Protein AF-A0A956IW47-F1 (afdb_monomer_lite)

Sequence (119 aa):
MKRRTKIRRLASLCFAFALSAGCYSGAEEEGKEPPPGYPGGWCLETLTCYEAAWICDKEGLYCYNYEDPCEGVHCGWHGACVVDQETRKPECVCEAGYSNEMYSLYCAGPAGVTGAGTF

Radius of gyration: 26.2 Å; chains: 1; bounding box: 75×45×71 Å

pLDDT: mean 75.95, std 17.93, range [41.59, 95.94]

Secondary structure (DSSP, 8-state):
--------------------------S--TT-PPPTTSTTSBPPTTS--SSTTEEEETTTTEEEESS-TTTT--BTTSEEEEE-TTT--EEEEEPTT-B-SS-TTB-BPPTT-------

Structure (mmCIF, N/CA/C/O backbone):
data_AF-A0A956IW47-F1
#
_entry.id   AF-A0A956IW47-F1
#
loop_
_atom_site.group_PDB
_atom_site.id
_atom_site.type_symbol
_atom_site.label_atom_id
_atom_site.label_alt_id
_atom_site.label_comp_id
_atom_site.label_asym_id
_atom_site.label_entity_id
_atom_site.label_seq_id
_atom_site.pdbx_PDB_ins_code
_atom_site.Cartn_x
_atom_site.Cartn_y
_atom_site.Cartn_z
_atom_site.occupancy
_atom_site.B_iso_or_equiv
_atom_site.auth_seq_id
_atom_site.auth_comp_id
_atom_site.auth_asym_id
_atom_site.auth_atom_id
_atom_site.pdbx_PDB_model_num
ATOM 1 N N . MET A 1 1 ? 53.700 -23.184 56.358 1.00 41.59 1 MET A N 1
ATOM 2 C CA . MET A 1 1 ? 53.292 -24.505 55.814 1.00 41.59 1 MET A CA 1
ATOM 3 C C . MET A 1 1 ? 52.042 -24.999 56.544 1.00 41.59 1 MET A C 1
ATOM 5 O O . MET A 1 1 ? 51.950 -24.734 57.730 1.00 41.59 1 MET A O 1
ATOM 9 N N . LYS A 1 2 ? 51.176 -25.760 55.839 1.00 46.78 2 LYS A N 1
ATOM 10 C CA . LYS A 1 2 ? 49.908 -26.437 56.242 1.00 46.78 2 LYS A CA 1
ATOM 11 C C . LYS A 1 2 ? 48.638 -25.570 56.299 1.00 46.78 2 LYS A C 1
ATOM 13 O O . LYS A 1 2 ? 48.596 -24.621 57.053 1.00 46.78 2 LYS A O 1
ATOM 18 N N . ARG A 1 3 ? 47.538 -25.855 55.587 1.00 50.59 3 ARG A N 1
ATOM 19 C CA . ARG A 1 3 ? 47.193 -26.757 54.460 1.00 50.59 3 ARG A CA 1
ATOM 20 C C . ARG A 1 3 ? 45.834 -26.221 53.956 1.00 50.59 3 ARG A C 1
ATOM 22 O O . ARG A 1 3 ? 44.872 -26.248 54.711 1.00 50.59 3 ARG A O 1
ATOM 29 N N . ARG A 1 4 ? 45.757 -25.689 52.729 1.00 54.38 4 ARG A N 1
ATOM 30 C CA . ARG A 1 4 ? 44.492 -25.228 52.122 1.00 54.38 4 ARG A CA 1
ATOM 31 C C . ARG A 1 4 ? 43.633 -26.448 51.770 1.00 54.38 4 ARG A C 1
ATOM 33 O O . ARG A 1 4 ? 44.068 -27.294 50.988 1.00 54.38 4 ARG A O 1
ATOM 40 N N . THR A 1 5 ? 42.457 -26.558 52.377 1.00 52.53 5 THR A N 1
ATOM 41 C CA . THR A 1 5 ? 41.511 -27.663 52.178 1.00 52.53 5 THR A CA 1
ATOM 42 C C . THR A 1 5 ? 40.952 -27.621 50.754 1.00 52.53 5 THR A C 1
ATOM 44 O O . THR A 1 5 ? 40.288 -26.667 50.361 1.00 52.53 5 THR A O 1
ATOM 47 N N . LYS A 1 6 ? 41.262 -28.652 49.958 1.00 49.56 6 LYS A N 1
ATOM 48 C CA . LYS A 1 6 ? 40.715 -28.877 48.613 1.00 49.56 6 LYS A CA 1
ATOM 49 C C . LYS A 1 6 ? 39.250 -29.307 48.730 1.00 49.56 6 LYS A C 1
ATOM 51 O O . LYS A 1 6 ? 38.993 -30.460 49.063 1.00 49.56 6 LYS A O 1
ATOM 56 N N . ILE A 1 7 ? 38.312 -28.424 48.403 1.00 61.12 7 ILE A N 1
ATOM 57 C CA . ILE A 1 7 ? 36.914 -28.807 48.169 1.00 61.12 7 ILE A CA 1
ATOM 58 C C . ILE 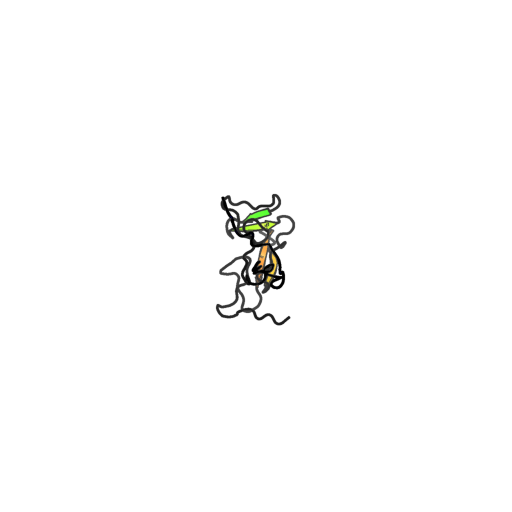A 1 7 ? 36.830 -29.302 46.720 1.00 61.12 7 ILE A C 1
ATOM 60 O O . ILE A 1 7 ? 36.928 -28.534 45.764 1.00 61.12 7 ILE A O 1
ATOM 64 N N . ARG A 1 8 ? 36.787 -30.630 46.566 1.00 54.66 8 ARG A N 1
ATOM 65 C CA . ARG A 1 8 ? 36.635 -31.328 45.285 1.00 54.66 8 ARG A CA 1
ATOM 66 C C . ARG A 1 8 ? 35.156 -31.341 44.890 1.00 54.66 8 ARG A C 1
ATOM 68 O O . ARG A 1 8 ? 34.305 -31.698 45.694 1.00 54.66 8 ARG A O 1
ATOM 75 N N . ARG A 1 9 ? 34.924 -30.970 43.630 1.00 61.09 9 ARG A N 1
ATOM 76 C CA . ARG A 1 9 ? 33.717 -31.146 42.806 1.00 61.09 9 ARG A CA 1
ATOM 77 C C . ARG A 1 9 ? 32.997 -32.469 43.102 1.00 61.09 9 ARG A C 1
ATOM 79 O O . ARG A 1 9 ? 33.701 -33.469 43.142 1.00 61.09 9 ARG A O 1
ATOM 86 N N . LEU A 1 10 ? 31.661 -32.482 43.188 1.00 54.44 10 LEU A N 1
ATOM 87 C CA . LEU A 1 10 ? 30.768 -33.485 42.569 1.00 54.44 10 LEU A CA 1
ATOM 88 C C . LEU A 1 10 ? 29.281 -33.235 42.921 1.00 54.44 10 LEU A C 1
ATOM 90 O O . LEU A 1 10 ? 28.994 -32.736 44.001 1.00 54.44 10 LEU A O 1
ATOM 94 N N . ALA A 1 11 ? 28.395 -33.678 42.012 1.00 52.06 11 ALA A N 1
ATOM 95 C CA . ALA A 1 11 ? 26.917 -33.655 42.003 1.00 52.06 11 ALA A CA 1
ATOM 96 C C . ALA A 1 11 ? 26.304 -32.326 41.505 1.00 52.06 11 ALA A C 1
ATOM 98 O O . ALA A 1 11 ? 26.250 -31.352 42.239 1.00 52.06 11 ALA A O 1
ATOM 99 N N . SER A 1 12 ? 25.987 -32.135 40.217 1.00 61.34 12 SER A N 1
ATOM 100 C CA . SER A 1 12 ? 25.117 -32.925 39.320 1.00 61.34 12 SER A CA 1
ATOM 101 C C . SER A 1 12 ? 23.667 -33.002 39.814 1.00 61.34 12 SER A C 1
ATOM 103 O O . SER A 1 12 ? 23.443 -33.576 40.874 1.00 61.34 12 SER A O 1
ATOM 105 N N . LEU A 1 13 ? 22.753 -32.497 38.964 1.00 56.44 13 LEU A N 1
ATOM 106 C CA . LEU A 1 13 ? 21.292 -32.702 38.852 1.00 56.44 13 LEU A CA 1
ATOM 107 C C . LEU A 1 13 ? 20.385 -31.475 39.108 1.00 56.44 13 LEU A C 1
ATOM 109 O O . LEU A 1 13 ? 20.355 -30.923 40.199 1.00 56.44 13 LEU A O 1
ATOM 113 N N . CYS A 1 14 ? 19.584 -31.168 38.072 1.00 53.16 14 CYS A N 1
ATOM 114 C CA . CYS A 1 14 ? 18.404 -30.284 38.017 1.00 53.16 14 CYS A CA 1
ATOM 115 C C . CYS A 1 14 ? 18.713 -28.774 38.089 1.00 53.16 14 CYS A C 1
ATOM 117 O O . CYS A 1 14 ? 18.885 -28.211 39.155 1.00 53.16 14 CYS A O 1
ATOM 119 N N . PHE A 1 15 ? 18.812 -28.041 36.983 1.00 53.12 15 PHE A N 1
ATOM 120 C CA . PHE A 1 15 ? 17.665 -27.725 36.136 1.00 53.12 15 PHE A CA 1
ATOM 121 C C . PHE A 1 15 ? 18.128 -27.586 34.682 1.00 53.12 15 PHE A C 1
ATOM 123 O O . PHE A 1 15 ? 18.788 -26.623 34.291 1.00 53.12 15 PHE A O 1
ATOM 130 N N . ALA A 1 16 ? 17.795 -28.596 33.884 1.00 54.47 16 ALA A N 1
ATOM 131 C CA . ALA A 1 16 ? 17.647 -28.423 32.453 1.00 54.47 16 ALA A CA 1
ATOM 132 C C . ALA A 1 16 ? 16.546 -27.376 32.190 1.00 54.47 16 ALA A C 1
ATOM 134 O O . ALA A 1 16 ? 15.655 -27.199 33.017 1.00 54.47 16 ALA A O 1
ATOM 135 N N . PHE A 1 17 ? 16.595 -26.741 31.019 1.00 53.03 17 PHE A N 1
ATOM 136 C CA . PHE A 1 17 ? 15.553 -25.857 30.485 1.00 53.03 17 PHE A CA 1
ATOM 137 C C . PHE A 1 17 ? 15.362 -24.503 31.190 1.00 53.03 17 PHE A C 1
ATOM 139 O O . PHE A 1 17 ? 14.341 -24.229 31.804 1.00 53.03 17 PHE A O 1
ATOM 146 N N . ALA A 1 18 ? 16.293 -23.581 30.950 1.00 52.59 18 ALA A N 1
ATOM 147 C CA . ALA A 1 18 ? 15.941 -22.166 30.770 1.00 52.59 18 ALA A CA 1
ATOM 148 C C . ALA A 1 18 ? 16.218 -21.737 29.313 1.00 52.59 18 ALA A C 1
ATOM 150 O O . ALA A 1 18 ? 16.726 -20.655 29.045 1.00 52.59 18 ALA A O 1
ATOM 151 N N . LEU A 1 19 ? 15.920 -22.636 28.367 1.00 55.56 19 LEU A N 1
ATOM 152 C CA . LEU A 1 19 ? 16.059 -22.455 26.915 1.00 55.56 19 LEU A CA 1
ATOM 153 C C . LEU A 1 19 ? 14.787 -21.879 26.258 1.00 55.56 19 LEU A C 1
ATOM 155 O O . LEU A 1 19 ? 14.570 -22.085 25.071 1.00 55.56 19 LEU A O 1
ATOM 159 N N . SER A 1 20 ? 13.917 -21.178 26.990 1.00 57.91 20 SER A N 1
ATOM 160 C CA . SER A 1 20 ? 12.627 -20.745 26.425 1.00 57.91 20 SER A CA 1
ATOM 161 C C . SER A 1 20 ? 12.117 -19.391 26.915 1.00 57.91 20 SER A C 1
ATOM 163 O O . SER A 1 20 ? 10.917 -19.156 26.893 1.00 57.91 20 SER A O 1
ATOM 165 N N . ALA A 1 21 ? 13.002 -18.473 27.313 1.00 55.41 21 ALA A N 1
ATOM 166 C CA . ALA A 1 21 ? 12.631 -17.057 27.432 1.00 55.41 21 ALA A CA 1
ATOM 167 C C . ALA A 1 21 ? 12.957 -16.267 26.152 1.00 55.41 21 ALA A C 1
ATOM 169 O O . ALA A 1 21 ? 13.175 -15.061 26.190 1.00 55.41 21 ALA A O 1
ATOM 170 N N . GLY A 1 22 ? 12.975 -16.939 24.998 1.00 56.03 22 GLY A N 1
ATOM 171 C CA . GLY A 1 22 ? 12.563 -16.263 23.780 1.00 56.03 22 GLY A CA 1
ATOM 172 C C . GLY A 1 22 ? 11.050 -16.123 23.857 1.00 56.03 22 GLY A C 1
ATOM 173 O O . GLY A 1 22 ? 10.344 -17.012 23.392 1.00 56.03 22 GLY A O 1
ATOM 174 N N . CYS A 1 23 ? 10.549 -15.052 24.477 1.00 59.09 23 CYS A N 1
ATOM 175 C CA . CYS A 1 23 ? 9.171 -14.627 24.257 1.00 59.09 23 CYS A CA 1
ATOM 176 C C . CYS A 1 23 ? 9.089 -14.164 22.799 1.00 59.09 23 CYS A C 1
ATOM 178 O O . CYS A 1 23 ? 9.214 -12.981 22.501 1.00 59.09 23 CYS A O 1
ATOM 180 N N . TYR A 1 24 ? 8.986 -15.112 21.869 1.00 58.53 24 TYR A N 1
ATOM 181 C CA . TYR A 1 24 ? 8.568 -14.805 20.515 1.00 58.53 24 TYR A CA 1
ATOM 182 C C . TYR A 1 24 ? 7.061 -14.570 20.583 1.00 58.53 24 TYR A C 1
ATOM 184 O O . TYR A 1 24 ? 6.265 -15.493 20.422 1.00 58.53 24 TYR A O 1
ATOM 192 N N . SER A 1 25 ? 6.684 -13.329 20.891 1.00 56.34 25 SER A N 1
ATOM 193 C CA . SER A 1 25 ? 5.335 -12.805 20.682 1.00 56.34 25 SER A CA 1
ATOM 194 C C . SER A 1 25 ? 5.094 -12.693 19.176 1.00 56.34 25 SER A C 1
ATOM 196 O O . SER A 1 25 ? 5.181 -11.626 18.579 1.00 56.34 25 SER A O 1
ATOM 198 N N . GLY A 1 26 ? 4.891 -13.841 18.535 1.00 53.88 26 GLY A N 1
ATOM 199 C CA . GLY A 1 26 ? 4.638 -13.965 17.102 1.00 53.88 26 GLY A CA 1
ATOM 200 C C . GLY A 1 26 ? 3.159 -14.010 16.735 1.00 53.88 26 GLY A C 1
ATOM 201 O O . GLY A 1 26 ? 2.836 -14.611 15.718 1.00 53.88 26 GLY A O 1
ATOM 202 N N . ALA A 1 27 ? 2.266 -13.476 17.575 1.00 43.94 27 ALA A N 1
ATOM 203 C CA . ALA A 1 27 ? 0.819 -13.634 17.395 1.00 43.94 27 ALA A CA 1
ATOM 204 C C . ALA A 1 27 ? -0.032 -12.496 18.002 1.00 43.94 27 ALA A C 1
ATOM 206 O O . ALA A 1 27 ? -1.157 -12.746 18.417 1.00 43.94 27 ALA A O 1
ATOM 207 N N . GLU A 1 28 ? 0.484 -11.263 18.090 1.00 47.81 28 GLU A N 1
ATOM 208 C CA . GLU A 1 28 ? -0.264 -10.139 18.691 1.00 47.81 28 GLU A CA 1
ATOM 209 C C . GLU A 1 28 ? -0.123 -8.783 17.974 1.00 47.81 28 GLU A C 1
ATOM 211 O O . GLU A 1 28 ? -0.340 -7.746 18.581 1.00 47.81 28 GLU A O 1
ATOM 216 N N . GLU A 1 29 ? 0.137 -8.750 16.665 1.00 49.75 29 GLU A N 1
ATOM 217 C CA . GLU A 1 29 ? -0.335 -7.587 15.887 1.00 49.75 29 GLU A CA 1
ATOM 218 C C . GLU A 1 29 ? -1.476 -8.019 14.972 1.00 49.75 29 GLU A C 1
ATOM 220 O O . GLU A 1 29 ? -1.367 -8.121 13.751 1.00 49.75 29 GLU A O 1
ATOM 225 N N . GLU A 1 30 ? -2.618 -8.257 15.602 1.00 45.34 30 GLU A N 1
ATOM 226 C CA . GLU A 1 30 ? -3.875 -7.858 14.986 1.00 45.34 30 GLU A CA 1
ATOM 227 C C . GLU A 1 30 ? -3.826 -6.325 14.878 1.00 45.34 30 GLU A C 1
ATOM 229 O O . GLU A 1 30 ? -4.008 -5.616 15.865 1.00 45.34 30 GLU A O 1
ATOM 234 N N . GLY A 1 31 ? -3.434 -5.824 13.702 1.00 51.09 31 GLY A N 1
ATOM 235 C CA . GLY A 1 31 ? -3.153 -4.403 13.474 1.00 51.09 31 GLY A CA 1
ATOM 236 C C . GLY A 1 31 ? -1.733 -4.060 13.002 1.00 51.09 31 GLY A C 1
ATOM 237 O O . GLY A 1 31 ? -1.418 -2.873 13.002 1.00 51.09 31 GLY A O 1
ATOM 238 N N . LYS A 1 32 ? -0.893 -5.033 12.578 1.00 49.31 32 LYS A N 1
ATOM 239 C CA . LYS A 1 32 ? 0.338 -4.730 11.806 1.00 49.31 32 LYS A CA 1
ATOM 240 C C . LYS A 1 32 ? -0.089 -4.032 10.525 1.00 49.31 32 LYS A C 1
ATOM 242 O O . LYS A 1 32 ? -0.451 -4.684 9.545 1.00 49.31 32 LYS A O 1
ATOM 247 N N . GLU A 1 33 ? -0.023 -2.709 10.522 1.00 57.56 33 GLU A N 1
ATOM 248 C CA . GLU A 1 33 ? 0.085 -1.956 9.285 1.00 57.56 33 GLU A CA 1
ATOM 249 C C . GLU A 1 33 ? 1.218 -2.594 8.461 1.00 57.56 33 GLU A C 1
ATOM 251 O O . GLU A 1 33 ? 2.271 -2.939 9.020 1.00 57.56 33 GLU A O 1
ATOM 256 N N . PRO A 1 34 ? 1.013 -2.826 7.156 1.00 62.53 34 PRO A N 1
ATOM 257 C CA . PRO A 1 34 ? 2.067 -3.357 6.312 1.00 62.53 34 PRO A CA 1
ATOM 258 C C . PRO A 1 34 ? 3.332 -2.496 6.466 1.00 62.53 34 PRO A C 1
ATOM 260 O O . PRO A 1 34 ? 3.234 -1.264 6.523 1.00 62.53 34 PRO A O 1
ATOM 263 N N . PRO A 1 35 ? 4.519 -3.121 6.593 1.00 67.00 35 PRO A N 1
ATOM 264 C CA . PRO A 1 35 ? 5.743 -2.398 6.901 1.00 67.00 35 PRO A CA 1
ATOM 265 C C . PRO A 1 35 ? 5.986 -1.280 5.873 1.00 67.00 35 PRO A C 1
ATOM 267 O O . PRO A 1 35 ? 5.714 -1.474 4.686 1.00 67.00 35 PRO A O 1
ATOM 270 N N . PRO A 1 36 ? 6.511 -0.112 6.282 1.00 78.62 36 PRO A N 1
ATOM 271 C CA . PRO A 1 36 ? 6.760 0.979 5.349 1.00 78.62 36 PRO A CA 1
ATOM 272 C C . PRO A 1 36 ? 7.627 0.539 4.162 1.00 78.62 36 PRO A C 1
ATOM 274 O O . PRO A 1 36 ? 8.641 -0.143 4.329 1.00 78.62 36 PRO A O 1
ATOM 277 N N . GLY A 1 37 ? 7.229 0.943 2.960 1.00 78.50 37 GLY A N 1
ATOM 278 C CA . GLY A 1 37 ? 7.900 0.652 1.698 1.00 78.50 37 GLY A CA 1
ATOM 279 C C . GLY A 1 37 ? 7.529 -0.688 1.059 1.00 78.50 37 GLY A C 1
ATOM 280 O O . GLY A 1 37 ? 8.033 -0.961 -0.030 1.00 78.50 37 GLY A O 1
ATOM 281 N N . TYR A 1 38 ? 6.681 -1.494 1.704 1.00 82.38 38 TYR A N 1
ATOM 282 C CA . TYR A 1 38 ? 6.174 -2.766 1.185 1.00 82.38 38 TYR A CA 1
ATOM 283 C C . TYR A 1 38 ? 4.793 -2.621 0.531 1.00 82.38 38 TYR A C 1
ATOM 285 O O . TYR A 1 38 ? 4.138 -1.591 0.695 1.00 82.38 38 TYR A O 1
ATOM 293 N N . PRO A 1 39 ? 4.338 -3.649 -0.199 1.00 80.94 39 PRO A N 1
ATOM 294 C CA . PRO A 1 39 ? 3.029 -3.677 -0.850 1.00 80.94 39 PRO A CA 1
ATOM 295 C C . PRO A 1 39 ? 1.883 -3.346 0.112 1.00 80.94 39 PRO A C 1
ATOM 297 O O . PRO A 1 39 ? 1.783 -3.955 1.176 1.00 80.94 39 PRO A O 1
ATOM 300 N N . GLY A 1 40 ? 1.056 -2.350 -0.222 1.00 81.81 40 GLY A N 1
ATOM 301 C CA . GLY A 1 40 ? -0.032 -1.865 0.639 1.00 81.81 40 GLY A CA 1
ATOM 302 C C . GLY A 1 40 ? 0.423 -1.083 1.881 1.00 81.81 40 GLY A C 1
ATOM 303 O O . GLY A 1 40 ? -0.418 -0.539 2.592 1.00 81.81 40 GLY A O 1
ATOM 304 N N . GLY A 1 41 ? 1.734 -1.015 2.136 1.00 85.44 41 GLY A N 1
ATOM 305 C CA . GLY A 1 41 ? 2.386 -0.278 3.218 1.00 85.44 41 GLY A CA 1
ATOM 306 C C . GLY A 1 41 ? 2.563 1.197 2.919 1.00 85.44 41 GLY A C 1
ATOM 307 O O . GLY A 1 41 ? 2.483 1.635 1.772 1.00 85.44 41 GLY A O 1
ATOM 308 N N . TRP A 1 42 ? 2.845 1.970 3.966 1.00 88.12 42 TRP A N 1
ATOM 309 C CA . TRP A 1 42 ? 3.110 3.399 3.839 1.00 88.12 42 TRP A CA 1
ATOM 310 C C . TRP A 1 42 ? 4.377 3.671 3.024 1.00 88.12 42 TRP A C 1
ATOM 312 O O . TRP A 1 42 ? 5.331 2.896 3.079 1.00 88.12 42 TRP A O 1
ATOM 322 N N . CYS A 1 43 ? 4.443 4.787 2.306 1.00 91.75 43 CYS A N 1
ATOM 323 C CA . CYS A 1 43 ? 5.676 5.200 1.643 1.00 91.75 43 CYS A CA 1
ATOM 324 C C . CYS A 1 43 ? 6.810 5.443 2.651 1.00 91.75 43 CYS A C 1
ATOM 326 O O . CYS A 1 43 ? 6.583 5.831 3.798 1.00 91.75 43 CYS A O 1
ATOM 328 N N . LEU A 1 44 ? 8.056 5.292 2.199 1.00 90.50 44 LEU A N 1
ATOM 329 C CA . LEU A 1 44 ? 9.211 5.784 2.950 1.00 90.50 44 LEU A CA 1
ATOM 330 C C . LEU A 1 44 ? 9.188 7.320 3.015 1.00 90.50 44 LEU A C 1
ATOM 332 O O . LEU A 1 44 ? 8.570 7.980 2.178 1.00 90.50 44 LEU A O 1
ATOM 336 N N . GLU A 1 45 ? 9.941 7.899 3.955 1.00 88.25 45 GLU A N 1
ATOM 337 C CA . GLU A 1 45 ? 10.064 9.360 4.127 1.00 88.25 45 GLU A CA 1
ATOM 338 C C . GLU A 1 45 ? 10.486 10.092 2.837 1.00 88.25 45 GLU A C 1
ATOM 340 O O . GLU A 1 45 ? 10.167 11.260 2.631 1.00 88.25 45 GLU A O 1
ATOM 345 N N . THR A 1 46 ? 11.177 9.395 1.935 1.00 89.44 46 THR A N 1
ATOM 346 C CA . THR A 1 46 ? 11.633 9.894 0.632 1.00 89.44 46 THR A CA 1
ATOM 347 C C . THR A 1 46 ? 10.576 9.834 -0.476 1.00 89.44 46 THR A C 1
ATOM 349 O O . THR A 1 46 ? 10.905 10.132 -1.622 1.00 89.44 46 THR A O 1
ATOM 352 N N . LEU A 1 47 ? 9.326 9.464 -0.168 1.00 90.69 47 LEU A N 1
ATOM 353 C CA . LEU A 1 47 ? 8.260 9.181 -1.144 1.00 90.69 47 LEU A CA 1
ATOM 354 C C . LEU A 1 47 ? 8.653 8.074 -2.134 1.00 90.69 47 LEU A C 1
ATOM 356 O O . LEU A 1 47 ? 8.386 8.153 -3.334 1.00 90.69 47 LEU A O 1
ATOM 360 N N . THR A 1 48 ? 9.321 7.045 -1.619 1.00 91.12 48 THR A N 1
ATOM 361 C CA . THR A 1 48 ? 9.762 5.867 -2.375 1.00 91.12 48 THR A CA 1
ATOM 362 C C . THR A 1 48 ? 9.308 4.585 -1.685 1.00 91.12 48 THR A C 1
ATOM 364 O O . THR A 1 48 ? 8.967 4.593 -0.502 1.00 91.12 48 THR A O 1
ATOM 367 N N . CYS A 1 49 ? 9.351 3.477 -2.417 1.00 91.38 49 CYS A N 1
ATOM 368 C CA . CYS A 1 49 ? 9.090 2.132 -1.911 1.00 91.38 49 CYS A CA 1
ATOM 369 C C . CYS A 1 49 ? 10.399 1.328 -1.859 1.00 91.38 49 CYS A C 1
ATOM 371 O O . CYS A 1 49 ? 11.399 1.740 -2.452 1.00 91.38 49 CYS A O 1
ATOM 373 N N . TYR A 1 50 ? 10.427 0.226 -1.105 1.00 85.69 50 TYR A N 1
ATOM 374 C CA . TYR A 1 50 ? 11.640 -0.583 -0.934 1.00 85.69 50 TYR A CA 1
ATOM 375 C C . TYR A 1 50 ? 12.022 -1.310 -2.229 1.00 85.69 50 TYR A C 1
ATOM 377 O O . TYR A 1 50 ? 13.198 -1.426 -2.575 1.00 85.69 50 TYR A O 1
ATOM 385 N N . GLU A 1 51 ? 11.016 -1.770 -2.965 1.00 80.50 51 GLU A N 1
ATOM 386 C CA . GLU A 1 51 ? 11.186 -2.461 -4.233 1.00 80.50 51 GLU A CA 1
ATOM 387 C C . GLU A 1 51 ? 11.075 -1.499 -5.426 1.00 80.50 51 GLU A C 1
ATOM 389 O O . GLU A 1 51 ? 10.238 -0.598 -5.463 1.00 80.50 51 GLU A O 1
ATOM 394 N N . ALA A 1 52 ? 11.920 -1.711 -6.439 1.00 73.94 52 ALA A N 1
ATOM 395 C CA . ALA A 1 52 ? 12.059 -0.802 -7.580 1.00 73.94 52 ALA A CA 1
ATOM 396 C C . ALA A 1 52 ? 10.850 -0.787 -8.539 1.00 73.94 52 ALA A C 1
ATOM 398 O O . ALA A 1 52 ? 10.729 0.139 -9.338 1.00 73.94 52 ALA A O 1
ATOM 399 N N . ALA A 1 53 ? 9.976 -1.796 -8.476 1.00 79.06 53 ALA A N 1
ATOM 400 C CA . ALA A 1 53 ? 8.764 -1.892 -9.297 1.00 79.06 53 ALA A CA 1
ATOM 401 C C . ALA A 1 53 ? 7.538 -1.187 -8.677 1.00 79.06 53 ALA A C 1
ATOM 403 O O . ALA A 1 53 ? 6.465 -1.162 -9.280 1.00 79.06 53 ALA A O 1
ATOM 404 N N . TRP A 1 54 ? 7.690 -0.612 -7.481 1.00 90.19 54 TRP A N 1
ATOM 405 C CA . TRP A 1 54 ? 6.577 -0.119 -6.675 1.00 90.19 54 TRP A CA 1
ATOM 406 C C . TRP A 1 54 ? 6.549 1.400 -6.670 1.00 90.19 54 TRP A C 1
ATOM 408 O O . TRP A 1 54 ? 7.576 2.072 -6.540 1.00 90.19 54 TRP A O 1
ATOM 418 N N . ILE A 1 55 ? 5.347 1.942 -6.814 1.00 92.25 55 ILE A N 1
ATOM 419 C CA . ILE A 1 55 ? 5.100 3.374 -6.906 1.00 92.25 55 ILE A CA 1
ATOM 420 C C . ILE A 1 55 ? 4.501 3.840 -5.581 1.00 92.25 55 ILE A C 1
ATOM 422 O O . ILE A 1 55 ? 3.550 3.249 -5.076 1.00 92.25 55 ILE A O 1
ATOM 426 N N . CYS A 1 56 ? 5.060 4.918 -5.029 1.00 93.25 56 CYS A N 1
ATOM 427 C CA . CYS A 1 56 ? 4.469 5.620 -3.896 1.00 93.25 56 CYS A CA 1
ATOM 428 C C . CYS A 1 56 ? 3.366 6.560 -4.398 1.00 93.25 56 CYS A C 1
ATOM 430 O O . CYS A 1 56 ? 3.641 7.496 -5.159 1.00 93.25 56 CYS A O 1
ATOM 432 N N . ASP A 1 57 ? 2.132 6.341 -3.952 1.00 92.31 57 ASP A N 1
ATOM 433 C CA . ASP A 1 57 ? 1.059 7.310 -4.116 1.00 92.31 57 ASP A CA 1
ATOM 434 C C . ASP A 1 57 ? 1.226 8.450 -3.108 1.00 92.31 57 ASP A C 1
ATOM 436 O O . ASP A 1 57 ? 1.175 8.242 -1.900 1.00 92.31 57 ASP A O 1
ATOM 440 N N . LYS A 1 58 ? 1.428 9.680 -3.587 1.00 89.75 58 LYS A N 1
ATOM 441 C CA . LYS A 1 58 ? 1.698 10.832 -2.707 1.00 89.75 58 LYS A CA 1
ATOM 442 C C . LYS A 1 58 ? 0.471 11.290 -1.921 1.00 89.75 58 LYS A C 1
ATOM 444 O O . LYS A 1 58 ? 0.630 11.944 -0.897 1.00 89.75 58 LYS A O 1
ATOM 449 N N . GLU A 1 59 ? -0.720 11.000 -2.433 1.00 87.00 59 GLU A N 1
ATOM 450 C CA . GLU A 1 59 ? -1.992 11.418 -1.844 1.00 87.00 59 GLU A CA 1
ATOM 451 C C . GLU A 1 59 ? -2.402 10.456 -0.727 1.00 87.00 59 GLU A C 1
ATOM 453 O O . GLU A 1 59 ? -2.653 10.890 0.394 1.00 87.00 59 GLU A O 1
ATOM 458 N N . GLY A 1 60 ? -2.406 9.153 -1.014 1.00 83.88 60 GLY A N 1
ATOM 459 C CA . GLY A 1 60 ? -2.706 8.099 -0.048 1.00 83.88 60 GLY A CA 1
ATOM 460 C C . GLY A 1 60 ? -1.517 7.639 0.799 1.00 83.88 60 GLY A C 1
ATOM 461 O O . GLY A 1 60 ? -1.715 6.858 1.723 1.00 83.88 60 GLY A O 1
ATOM 462 N N . LEU A 1 61 ? -0.300 8.109 0.503 1.00 88.88 61 LEU A N 1
ATOM 463 C CA . LEU A 1 61 ? 0.952 7.757 1.183 1.00 88.88 61 LEU A CA 1
ATOM 464 C C . LEU A 1 61 ? 1.218 6.249 1.269 1.00 88.88 61 LEU A C 1
ATOM 466 O O . LEU A 1 61 ? 1.815 5.800 2.242 1.00 88.88 61 LEU A O 1
ATOM 470 N N . TYR A 1 62 ? 0.841 5.474 0.252 1.00 90.25 62 TYR A N 1
ATOM 471 C CA . TYR A 1 62 ? 1.051 4.024 0.214 1.00 90.25 62 TYR A CA 1
ATOM 472 C C . TYR A 1 62 ? 1.840 3.566 -1.018 1.00 90.25 62 TYR A C 1
ATOM 474 O O . TYR A 1 62 ? 1.896 4.247 -2.042 1.00 90.25 62 TYR A O 1
ATOM 482 N N . CYS A 1 63 ? 2.426 2.377 -0.924 1.00 92.88 63 CYS A N 1
ATOM 483 C CA . CYS A 1 63 ? 3.134 1.693 -1.998 1.00 92.88 63 CYS A CA 1
ATOM 484 C C . CYS A 1 63 ? 2.233 0.672 -2.701 1.00 92.88 63 CYS A C 1
ATOM 486 O O . CYS A 1 63 ? 1.594 -0.152 -2.049 1.00 92.88 63 CYS A O 1
ATOM 488 N N . TYR A 1 64 ? 2.223 0.687 -4.034 1.00 92.44 64 TYR A N 1
ATOM 489 C CA . TYR A 1 64 ? 1.519 -0.301 -4.859 1.00 92.44 64 TYR A CA 1
ATOM 490 C C . TYR A 1 64 ? 2.369 -0.731 -6.059 1.00 92.44 64 TYR A C 1
ATOM 492 O O . TYR A 1 64 ? 3.232 0.025 -6.520 1.00 92.44 64 TYR A O 1
ATOM 500 N N . ASN A 1 65 ? 2.148 -1.948 -6.556 1.00 91.88 65 ASN A N 1
ATOM 501 C CA . ASN A 1 65 ? 2.842 -2.458 -7.735 1.00 91.88 65 ASN A CA 1
ATOM 502 C C . ASN A 1 65 ? 2.154 -1.924 -8.995 1.00 91.88 65 ASN A C 1
ATOM 504 O O . ASN A 1 65 ? 0.936 -1.947 -9.124 1.00 91.88 65 ASN A O 1
ATOM 508 N N . TYR A 1 66 ? 2.935 -1.403 -9.936 1.00 88.44 66 TYR A N 1
ATOM 509 C CA . TYR A 1 66 ? 2.390 -0.878 -11.185 1.00 88.44 66 TYR A CA 1
ATOM 510 C C . TYR A 1 66 ? 1.773 -1.963 -12.091 1.00 88.44 66 TYR A C 1
ATOM 512 O O . TYR A 1 66 ? 0.791 -1.707 -12.792 1.00 88.44 66 TYR A O 1
ATOM 520 N N . GLU A 1 67 ? 2.359 -3.161 -12.104 1.00 90.81 67 GLU A N 1
ATOM 521 C CA . GLU A 1 67 ? 1.907 -4.299 -12.908 1.00 90.81 67 GLU A CA 1
ATOM 522 C C . GLU A 1 67 ? 0.690 -4.987 -12.280 1.00 90.81 67 GLU A C 1
ATOM 524 O O . GLU A 1 67 ? -0.271 -5.292 -12.991 1.00 90.81 67 GLU A O 1
ATOM 529 N N . ASP A 1 68 ? 0.705 -5.160 -10.955 1.00 91.50 68 ASP A N 1
ATOM 530 C CA . ASP A 1 68 ? -0.407 -5.704 -10.170 1.00 91.50 68 ASP A CA 1
ATOM 531 C C . ASP A 1 68 ? -0.749 -4.791 -8.975 1.00 91.50 68 ASP A C 1
ATOM 533 O O . ASP A 1 68 ? -0.278 -5.011 -7.859 1.00 91.50 68 ASP A O 1
ATOM 537 N N . PRO A 1 69 ? -1.584 -3.753 -9.173 1.00 92.94 69 PRO A N 1
ATOM 538 C CA . PRO A 1 69 ? -1.880 -2.771 -8.127 1.00 92.94 69 PRO A CA 1
ATOM 539 C C . PRO A 1 69 ? -2.465 -3.359 -6.843 1.00 92.94 69 PRO A C 1
ATOM 541 O O . PRO A 1 69 ? -2.281 -2.771 -5.781 1.00 92.94 69 PRO A O 1
ATOM 544 N N . CYS A 1 70 ? -3.135 -4.510 -6.923 1.00 93.62 70 CYS A N 1
ATOM 545 C CA . CYS A 1 70 ? -3.741 -5.170 -5.770 1.00 93.62 70 CYS A CA 1
ATOM 546 C C . CYS A 1 70 ? -2.810 -6.154 -5.055 1.00 93.62 70 CYS A C 1
ATOM 548 O O . CYS A 1 70 ? -3.196 -6.727 -4.032 1.00 93.62 70 CYS A O 1
ATOM 550 N N . GLU A 1 71 ? -1.589 -6.351 -5.547 1.00 90.94 71 GLU A N 1
ATOM 551 C CA . GLU A 1 71 ? -0.607 -7.201 -4.889 1.00 90.94 71 GLU A CA 1
ATOM 552 C C . GLU A 1 71 ? -0.303 -6.672 -3.477 1.00 90.94 71 GLU A C 1
ATOM 554 O O . GLU A 1 71 ? 0.084 -5.519 -3.286 1.00 90.94 71 GLU A O 1
ATOM 559 N N . GLY A 1 72 ? -0.523 -7.518 -2.464 1.00 85.88 72 GLY A N 1
ATOM 560 C CA . GLY A 1 72 ? -0.325 -7.177 -1.049 1.00 85.88 72 GLY A CA 1
ATOM 561 C C . GLY A 1 72 ? -1.360 -6.216 -0.445 1.00 85.88 72 GLY A C 1
ATOM 562 O O . GLY A 1 72 ? -1.258 -5.873 0.732 1.00 85.88 72 GLY A O 1
ATOM 563 N N . VAL A 1 73 ? -2.381 -5.808 -1.204 1.00 90.06 73 VAL A N 1
ATOM 564 C CA . VAL A 1 73 ? -3.474 -4.959 -0.713 1.00 90.06 73 VAL A CA 1
ATOM 565 C C . VAL A 1 73 ? -4.640 -5.835 -0.261 1.00 90.06 73 VAL A C 1
ATOM 567 O O . VAL A 1 73 ? -5.409 -6.357 -1.064 1.00 90.06 73 VAL A O 1
ATOM 570 N N . HIS A 1 74 ? -4.789 -5.987 1.055 1.00 88.50 74 HIS A N 1
ATOM 571 C CA . HIS A 1 74 ? -5.798 -6.876 1.645 1.00 88.50 74 HIS A CA 1
ATOM 572 C C . HIS A 1 74 ? -7.089 -6.174 2.085 1.00 88.50 74 HIS A C 1
ATOM 574 O O . HIS A 1 74 ? -8.010 -6.847 2.540 1.00 88.50 74 HIS A O 1
ATOM 580 N N . CYS A 1 75 ? -7.167 -4.840 2.004 1.00 90.75 75 CYS A N 1
ATOM 581 C CA . CYS A 1 75 ? -8.342 -4.066 2.421 1.00 90.75 75 CYS A CA 1
ATOM 582 C C . CYS A 1 75 ? -8.823 -4.382 3.850 1.00 90.75 75 CYS A C 1
ATOM 584 O O . CYS A 1 75 ? -10.018 -4.364 4.132 1.00 90.75 75 CYS A O 1
ATOM 586 N N . GLY A 1 76 ? -7.900 -4.716 4.759 1.00 86.56 76 GLY A N 1
ATOM 587 C CA . GLY A 1 76 ? -8.231 -5.118 6.130 1.00 86.56 76 GLY A CA 1
ATOM 588 C C . GLY A 1 76 ? -9.045 -6.413 6.242 1.00 86.56 76 GLY A C 1
ATOM 589 O O . GLY A 1 76 ? -9.653 -6.636 7.279 1.00 86.56 76 GLY A O 1
ATOM 590 N N . TRP A 1 77 ? -9.083 -7.248 5.193 1.00 88.19 77 TRP A N 1
ATOM 591 C CA . TRP A 1 77 ? -9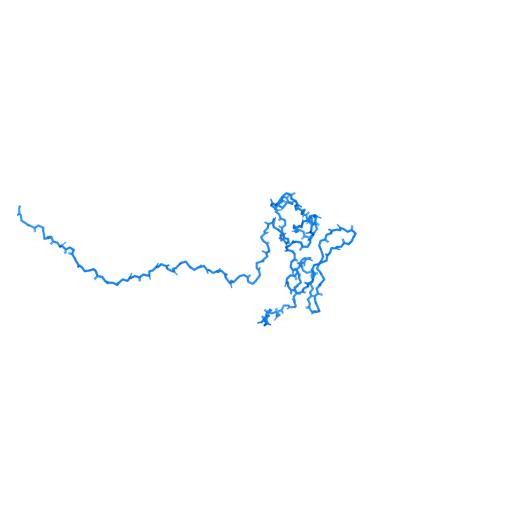.899 -8.473 5.100 1.00 88.19 77 TRP A CA 1
ATOM 592 C C . TRP A 1 77 ? -11.415 -8.257 5.203 1.00 88.19 77 TRP A C 1
ATOM 594 O O . TRP A 1 77 ? -12.167 -9.214 5.359 1.00 88.19 77 TRP A O 1
ATOM 604 N N . HIS A 1 78 ? -11.859 -7.009 5.070 1.00 91.38 78 HIS A N 1
ATOM 605 C CA . HIS A 1 78 ? -13.262 -6.598 5.125 1.00 91.38 78 HIS A CA 1
ATOM 606 C C . HIS A 1 78 ? -13.667 -5.839 3.858 1.00 91.38 78 HIS A C 1
ATOM 608 O O . HIS A 1 78 ? -14.460 -4.895 3.878 1.00 91.38 78 HIS A O 1
ATOM 614 N N . GLY A 1 79 ? -13.061 -6.225 2.740 1.00 92.12 79 GLY A N 1
ATOM 615 C CA . GLY A 1 79 ? -13.271 -5.627 1.437 1.00 92.12 79 GLY A CA 1
ATOM 616 C C . GLY A 1 79 ? -12.494 -6.365 0.358 1.00 92.12 79 GLY A C 1
ATOM 617 O O . GLY A 1 79 ? -11.676 -7.242 0.637 1.00 92.12 79 GLY A O 1
ATOM 618 N N . ALA A 1 80 ? -12.748 -5.984 -0.887 1.00 94.50 80 ALA A N 1
ATOM 619 C CA . ALA A 1 80 ? -12.025 -6.482 -2.045 1.00 94.50 80 ALA A CA 1
ATOM 620 C C . ALA A 1 80 ? -11.175 -5.364 -2.650 1.00 94.50 80 ALA A C 1
ATOM 622 O O . ALA A 1 80 ? -11.667 -4.249 -2.842 1.00 94.50 80 ALA A O 1
ATOM 623 N N . CYS A 1 81 ? -9.921 -5.674 -2.985 1.00 95.38 81 CYS A N 1
ATOM 624 C CA . CYS A 1 81 ? -9.111 -4.772 -3.791 1.00 95.38 81 CYS A CA 1
ATOM 625 C C . CYS A 1 81 ? -9.563 -4.838 -5.252 1.00 95.38 81 CYS A C 1
ATOM 627 O O . CYS A 1 81 ? -9.708 -5.920 -5.826 1.00 95.38 81 CYS A O 1
ATOM 629 N N . VAL A 1 82 ? -9.767 -3.671 -5.850 1.00 95.94 82 VAL A N 1
ATOM 630 C CA . VAL A 1 82 ? -10.036 -3.486 -7.274 1.00 95.94 82 VAL A CA 1
ATOM 631 C C . VAL A 1 82 ? -9.037 -2.490 -7.850 1.00 95.94 82 VAL A C 1
ATOM 633 O O . VAL A 1 82 ? -8.473 -1.671 -7.132 1.00 95.94 82 VAL A O 1
ATOM 636 N N . VAL A 1 83 ? -8.801 -2.562 -9.158 1.00 95.81 83 VAL A N 1
ATOM 637 C CA . VAL A 1 83 ? -7.959 -1.583 -9.853 1.00 95.81 83 VAL A CA 1
ATOM 638 C C . VAL A 1 83 ? -8.862 -0.528 -10.464 1.00 95.81 83 VAL A C 1
ATOM 640 O O . VAL A 1 83 ? -9.685 -0.852 -11.326 1.00 95.81 83 VAL A O 1
ATOM 643 N N . ASP A 1 84 ? -8.686 0.722 -10.049 1.00 93.44 84 ASP A N 1
ATOM 644 C CA . ASP A 1 84 ? -9.396 1.838 -10.656 1.00 93.44 84 ASP A CA 1
ATOM 645 C C . ASP A 1 84 ? -8.991 1.980 -12.134 1.00 93.44 84 ASP A C 1
ATOM 647 O O . ASP A 1 84 ? -7.810 1.916 -12.498 1.00 93.44 84 ASP A O 1
ATOM 651 N N . GLN A 1 85 ? -9.976 2.125 -13.020 1.00 92.12 85 GLN A N 1
ATOM 652 C CA . GLN A 1 85 ? -9.724 2.070 -14.462 1.00 92.12 85 GLN A CA 1
ATOM 653 C C . GLN A 1 85 ? -9.060 3.338 -15.004 1.00 92.12 85 GLN A C 1
ATOM 655 O O . GLN A 1 85 ? -8.350 3.259 -16.008 1.00 92.12 85 GLN A O 1
ATOM 660 N N . GLU A 1 86 ? -9.271 4.483 -14.355 1.00 92.19 86 GLU A N 1
ATOM 661 C CA . GLU A 1 86 ? -8.749 5.773 -14.810 1.00 92.19 86 GLU A CA 1
ATOM 662 C C . GLU A 1 86 ? -7.336 6.021 -14.277 1.00 92.19 86 GLU A C 1
ATOM 664 O O . GLU A 1 86 ? -6.420 6.357 -15.028 1.00 92.19 86 GLU A O 1
ATOM 669 N N . THR A 1 87 ? -7.147 5.821 -12.976 1.00 90.88 87 THR A N 1
ATOM 670 C CA . THR A 1 87 ? -5.899 6.089 -12.259 1.00 90.88 87 THR A CA 1
ATOM 671 C C . THR A 1 87 ? -4.949 4.899 -12.241 1.00 90.88 87 THR A C 1
ATOM 673 O O . THR A 1 87 ? -3.759 5.094 -11.997 1.00 90.88 87 THR A O 1
ATOM 676 N N . ARG A 1 88 ? -5.445 3.679 -12.512 1.00 92.00 88 ARG A N 1
ATOM 677 C CA . ARG A 1 88 ? -4.686 2.415 -12.430 1.00 92.00 88 ARG A CA 1
ATOM 678 C C . ARG A 1 88 ? -4.139 2.109 -11.028 1.00 92.00 88 ARG A C 1
ATOM 680 O O . ARG A 1 88 ? -3.234 1.287 -10.901 1.00 92.00 88 ARG A O 1
ATOM 687 N N . LYS A 1 89 ? -4.684 2.749 -9.991 1.00 92.81 89 LYS A N 1
ATOM 688 C CA . LYS A 1 89 ? -4.322 2.545 -8.581 1.00 92.81 89 LYS A CA 1
ATOM 689 C C . LYS A 1 89 ? -5.179 1.439 -7.947 1.00 92.81 89 LYS A C 1
ATOM 691 O O . LYS A 1 89 ? -6.266 1.156 -8.461 1.00 92.81 89 LYS A O 1
ATOM 696 N N . PRO A 1 90 ? -4.726 0.819 -6.844 1.00 94.31 90 PRO A N 1
ATOM 697 C CA . PRO A 1 90 ? -5.605 -0.024 -6.049 1.00 94.31 90 PRO A CA 1
ATOM 698 C C . PRO A 1 90 ? -6.647 0.815 -5.309 1.00 94.31 90 PRO A C 1
ATOM 700 O O . PRO A 1 90 ? -6.346 1.880 -4.772 1.00 94.31 90 PRO A O 1
ATOM 703 N N . GLU A 1 91 ? -7.860 0.289 -5.231 1.00 93.81 91 GLU A N 1
ATOM 704 C CA . GLU A 1 91 ? -8.962 0.832 -4.450 1.00 9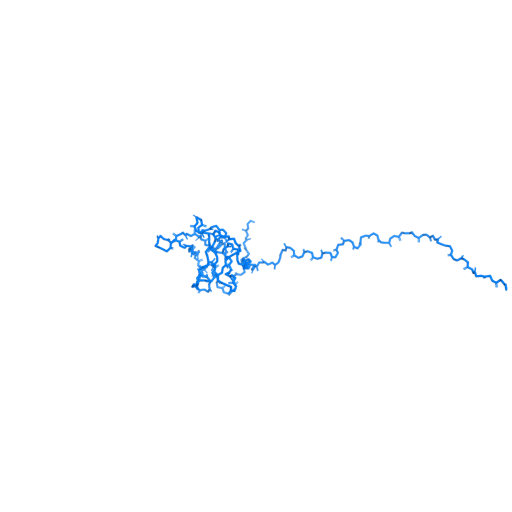3.81 91 GLU A CA 1
ATOM 705 C C . GLU A 1 91 ? -9.638 -0.298 -3.668 1.00 93.81 91 GLU A C 1
ATOM 707 O O . GLU A 1 91 ? -9.791 -1.415 -4.164 1.00 93.81 91 GLU A O 1
ATOM 712 N N . CYS A 1 92 ? -10.041 -0.019 -2.430 1.00 94.06 92 CYS A N 1
ATOM 713 C CA . CYS A 1 92 ? -10.743 -0.985 -1.595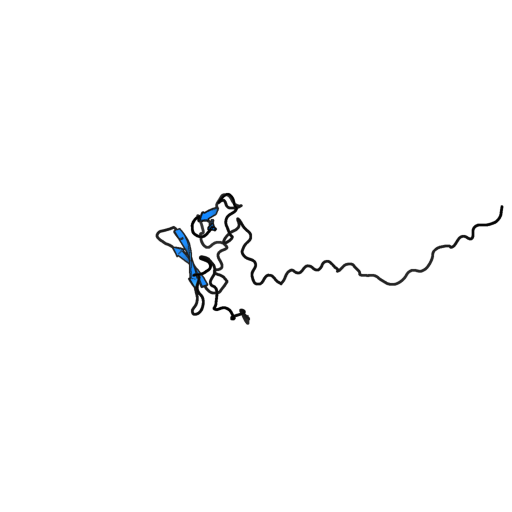 1.00 94.06 92 CYS A CA 1
ATOM 714 C C . CYS A 1 92 ? -12.253 -0.765 -1.647 1.00 94.06 92 CYS A C 1
ATOM 716 O O . CYS A 1 92 ? -12.763 0.249 -1.173 1.00 94.06 92 CYS A O 1
ATOM 718 N N . VAL A 1 93 ? -12.977 -1.765 -2.150 1.00 95.56 93 VAL A N 1
ATOM 719 C CA . VAL A 1 93 ? -14.436 -1.835 -2.039 1.00 95.56 93 VAL A CA 1
ATOM 720 C C . VAL A 1 93 ? -14.773 -2.532 -0.727 1.00 95.56 93 VAL A C 1
ATOM 722 O O . VAL A 1 93 ? -14.647 -3.753 -0.616 1.00 95.56 93 VAL A O 1
ATOM 725 N N . CYS A 1 94 ? -15.167 -1.749 0.275 1.00 95.12 94 CYS A N 1
ATOM 726 C CA . CYS A 1 94 ? -15.455 -2.263 1.610 1.00 95.12 94 CYS A CA 1
ATOM 727 C C . CYS A 1 94 ? -16.803 -2.986 1.695 1.00 95.12 94 CYS A C 1
ATOM 729 O O . CYS A 1 94 ? -17.783 -2.621 1.041 1.00 95.12 94 CYS A O 1
ATOM 731 N N . GLU A 1 95 ? -16.847 -4.016 2.537 1.00 95.06 95 GLU A N 1
ATOM 732 C CA . GLU A 1 95 ? -18.071 -4.719 2.898 1.00 95.06 95 GLU A CA 1
AT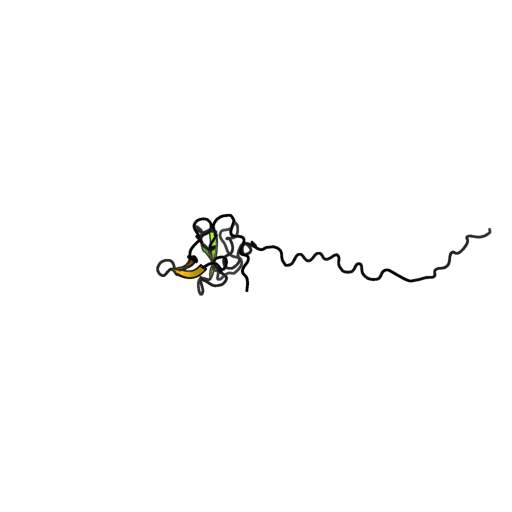OM 733 C C . GLU A 1 95 ? -19.018 -3.820 3.705 1.00 95.06 95 GLU A C 1
ATOM 735 O O . GLU A 1 95 ? -18.635 -2.797 4.280 1.00 95.06 95 GLU A O 1
ATOM 740 N N . ALA A 1 96 ? -20.291 -4.211 3.773 1.00 93.19 96 ALA A N 1
ATOM 741 C CA . ALA A 1 96 ? -21.294 -3.450 4.505 1.00 93.19 96 ALA A CA 1
ATOM 742 C C . ALA A 1 96 ? -20.910 -3.293 5.988 1.00 93.19 96 ALA A C 1
ATOM 744 O O . ALA A 1 96 ? -20.671 -4.274 6.689 1.00 93.19 96 ALA A O 1
ATOM 745 N N . GLY A 1 97 ? -20.909 -2.049 6.473 1.00 90.56 97 GLY A N 1
ATOM 746 C CA . GLY A 1 97 ? -20.513 -1.721 7.845 1.00 90.56 97 GLY A CA 1
ATOM 747 C C . GLY A 1 97 ? -19.025 -1.409 8.016 1.00 90.56 97 GLY A C 1
ATOM 748 O O . GLY A 1 97 ? -18.631 -1.051 9.121 1.00 90.56 97 GLY A O 1
ATOM 749 N N . TYR A 1 98 ? -18.230 -1.479 6.948 1.00 91.12 98 TYR A N 1
ATOM 750 C CA . TYR A 1 98 ? -16.838 -1.043 6.922 1.00 91.12 98 TYR A CA 1
ATOM 751 C C . TYR A 1 98 ? -16.669 0.154 5.980 1.00 91.12 98 TYR A C 1
ATOM 753 O O . TYR A 1 98 ? -17.413 0.303 5.010 1.00 91.12 98 TYR A O 1
ATOM 761 N N . SER A 1 99 ? -15.691 1.016 6.254 1.00 90.31 99 SER A N 1
ATOM 762 C CA . SER A 1 99 ? -15.336 2.142 5.386 1.00 90.31 99 SER A CA 1
ATOM 763 C C . SER A 1 99 ? -13.823 2.341 5.308 1.00 90.31 99 SER A C 1
ATOM 765 O O . SER A 1 99 ? -13.083 1.988 6.224 1.00 90.31 99 SER A O 1
ATOM 767 N N . ASN A 1 100 ? -13.358 2.924 4.206 1.00 88.81 100 ASN A N 1
ATOM 768 C CA . ASN A 1 100 ? -11.962 3.306 3.976 1.00 88.81 100 ASN A CA 1
ATOM 769 C C . ASN A 1 100 ? -11.731 4.820 4.156 1.00 88.81 100 ASN A C 1
ATOM 771 O O . ASN A 1 100 ? -10.722 5.356 3.709 1.00 88.81 100 ASN A O 1
ATOM 775 N N . GLU A 1 101 ? -12.653 5.528 4.822 1.00 86.19 101 GLU A N 1
ATOM 776 C CA . GLU A 1 101 ? -12.581 6.988 5.007 1.00 86.19 101 GLU A CA 1
ATOM 777 C C . GLU A 1 101 ? -11.340 7.426 5.795 1.00 86.19 101 GLU A C 1
ATOM 779 O O . GLU A 1 101 ? -10.797 8.504 5.563 1.00 86.19 101 GLU A O 1
ATOM 784 N N . MET A 1 102 ? -10.898 6.594 6.741 1.00 79.06 102 MET A N 1
ATOM 785 C CA . MET A 1 102 ? -9.721 6.871 7.567 1.00 79.06 102 MET A CA 1
ATOM 786 C C . MET A 1 102 ? -8.415 6.421 6.896 1.00 79.06 102 MET A C 1
ATOM 788 O O . MET A 1 102 ? -7.370 7.020 7.138 1.00 79.06 102 MET A O 1
ATOM 792 N N . TYR A 1 103 ? -8.477 5.388 6.050 1.00 82.75 103 TYR A N 1
ATOM 793 C CA . TYR A 1 103 ? -7.323 4.743 5.428 1.00 82.75 103 TYR A CA 1
ATOM 794 C C . TYR A 1 103 ? -7.704 4.214 4.039 1.00 82.75 103 TYR A C 1
ATOM 796 O O . TYR A 1 103 ? -8.472 3.262 3.931 1.00 82.75 103 TYR A O 1
ATOM 804 N N . SER A 1 104 ? -7.129 4.773 2.972 1.00 85.88 104 SER A N 1
ATOM 805 C CA . SER A 1 104 ? -7.559 4.501 1.589 1.00 85.88 104 SER A CA 1
ATOM 806 C C . SER A 1 104 ? -7.524 3.019 1.184 1.00 85.88 104 SER A C 1
ATOM 808 O O . SER A 1 104 ? -8.363 2.579 0.398 1.00 85.88 104 SER A O 1
ATOM 810 N N . LEU A 1 105 ? -6.577 2.248 1.735 1.00 88.88 105 LEU A N 1
ATOM 811 C CA . LEU A 1 105 ? -6.376 0.819 1.451 1.00 88.88 105 LEU A CA 1
ATOM 812 C C . LEU A 1 105 ? -6.774 -0.111 2.606 1.00 88.88 105 LEU A C 1
ATOM 814 O O . LEU A 1 105 ? -6.353 -1.269 2.654 1.00 88.88 105 LEU A O 1
ATOM 818 N N . TYR A 1 106 ? -7.571 0.375 3.557 1.00 87.44 106 TYR A N 1
ATOM 819 C CA . TYR A 1 106 ? -7.975 -0.418 4.710 1.00 87.44 106 TYR A CA 1
ATOM 820 C C . TYR A 1 106 ? -9.436 -0.166 5.069 1.00 87.44 106 TYR A C 1
ATOM 822 O O . TYR A 1 106 ? -9.834 0.956 5.374 1.00 87.44 106 TYR A O 1
ATOM 830 N N . CYS A 1 107 ? -10.236 -1.230 5.071 1.00 90.62 107 CYS A N 1
ATOM 831 C CA . CYS A 1 107 ? -11.631 -1.165 5.475 1.00 90.62 107 CYS A CA 1
ATOM 832 C C . CYS A 1 107 ? -11.728 -1.288 6.997 1.00 90.62 107 CYS A C 1
ATOM 834 O O . CYS A 1 107 ? -11.573 -2.369 7.565 1.00 90.62 107 CYS A O 1
ATOM 836 N N . ALA A 1 108 ? -11.980 -0.165 7.663 1.00 87.44 108 ALA A N 1
ATOM 837 C CA . ALA A 1 108 ? -12.186 -0.097 9.100 1.00 87.44 108 ALA A CA 1
ATOM 838 C C . ALA A 1 108 ? -13.678 -0.216 9.436 1.00 87.44 108 ALA A C 1
ATOM 840 O O . ALA A 1 108 ? -14.524 0.446 8.836 1.00 87.44 108 ALA A O 1
ATOM 841 N N . GLY A 1 109 ? -14.003 -1.065 10.410 1.00 85.56 109 GLY A N 1
ATOM 842 C CA . GLY A 1 109 ? -15.341 -1.115 10.998 1.00 85.56 109 GLY A CA 1
ATOM 843 C C . GLY A 1 109 ? -15.541 0.017 12.014 1.00 85.56 109 GLY A C 1
ATOM 844 O O . GLY A 1 109 ? -14.574 0.675 12.412 1.00 85.56 109 GLY A O 1
ATOM 845 N N . PRO A 1 110 ? -16.775 0.249 12.494 1.00 77.94 110 PRO A N 1
ATOM 846 C CA . PRO A 1 110 ? -17.010 1.193 13.576 1.00 77.94 110 PRO A CA 1
ATOM 847 C C . PRO A 1 110 ? -16.223 0.775 14.823 1.00 77.94 110 PRO A C 1
ATOM 849 O O . PRO A 1 110 ? -16.107 -0.414 15.137 1.00 77.94 110 PRO A O 1
ATOM 852 N N . ALA A 1 111 ? -15.688 1.763 15.546 1.00 62.72 111 ALA A N 1
ATOM 853 C CA . ALA A 1 111 ? -14.924 1.548 16.771 1.00 62.72 111 ALA A CA 1
ATOM 854 C C . ALA A 1 111 ? -15.720 0.665 17.753 1.00 62.72 111 ALA A C 1
ATOM 856 O O . ALA A 1 111 ? -16.727 1.099 18.313 1.00 62.72 111 ALA A O 1
ATOM 857 N N . GLY A 1 112 ? -15.288 -0.588 17.927 1.00 54.62 112 GLY A N 1
ATOM 858 C CA . GLY A 1 112 ? -15.965 -1.584 18.768 1.00 54.62 112 GLY A CA 1
ATOM 859 C C . GLY A 1 112 ? -16.257 -2.926 18.091 1.00 54.62 112 GLY A C 1
ATOM 860 O O . GLY A 1 112 ? -16.619 -3.872 18.785 1.00 54.62 112 GLY A O 1
ATOM 861 N N . VAL A 1 113 ? -16.059 -3.051 16.775 1.00 54.88 113 VAL A N 1
ATOM 862 C CA . VAL A 1 113 ? -16.088 -4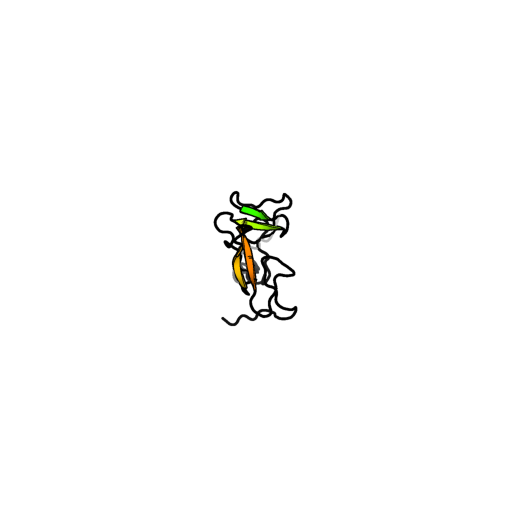.351 16.086 1.00 54.88 113 VAL A CA 1
ATOM 863 C C . VAL A 1 113 ? -14.677 -4.934 16.110 1.00 54.88 113 VAL A C 1
ATOM 865 O O . VAL A 1 113 ? -13.942 -4.873 15.132 1.00 54.88 113 VAL A O 1
ATOM 868 N N . THR A 1 114 ? -14.246 -5.459 17.258 1.00 55.00 114 THR A N 1
ATOM 869 C CA . THR A 1 114 ? -13.086 -6.359 17.279 1.00 55.00 114 THR A CA 1
ATOM 870 C C . THR A 1 114 ? -13.489 -7.594 16.487 1.00 55.00 114 THR A C 1
ATOM 872 O O . THR A 1 114 ? -14.387 -8.323 16.917 1.00 55.00 114 THR A O 1
ATOM 875 N N . GLY A 1 115 ? -12.903 -7.768 15.305 1.00 52.19 115 GLY A N 1
ATOM 876 C CA . GLY A 1 115 ? -13.163 -8.882 14.406 1.00 52.19 115 GLY A CA 1
ATOM 877 C C . GLY A 1 115 ? -12.813 -10.218 15.052 1.00 52.19 115 GLY A C 1
ATOM 878 O O . GLY A 1 115 ? -11.756 -10.777 14.803 1.00 52.19 115 GLY A O 1
ATOM 879 N N . ALA A 1 116 ? -13.729 -10.769 15.845 1.00 49.09 116 ALA A N 1
ATOM 880 C CA . ALA A 1 116 ? -13.776 -12.193 16.131 1.00 49.09 116 ALA A CA 1
ATOM 881 C C . ALA A 1 116 ? -14.292 -12.901 14.868 1.00 49.09 116 ALA A C 1
ATOM 883 O O . ALA A 1 116 ? -15.446 -13.326 14.793 1.00 49.09 116 ALA A O 1
ATOM 884 N N . GLY A 1 117 ? -13.440 -12.962 13.842 1.00 46.47 117 GLY A N 1
ATOM 885 C CA . GLY A 1 117 ? -13.640 -13.831 12.694 1.00 46.47 117 GLY A CA 1
ATOM 886 C C . GLY A 1 117 ? -13.616 -15.273 13.183 1.00 46.47 117 GLY A C 1
ATOM 887 O O . GLY A 1 117 ? -12.563 -15.817 13.500 1.00 46.47 117 GLY A O 1
ATOM 888 N N . THR A 1 118 ? -14.793 -15.879 13.301 1.00 43.31 118 THR A N 1
ATOM 889 C CA . THR A 1 118 ? -14.930 -17.328 13.446 1.00 43.31 118 THR A CA 1
ATOM 890 C C . THR A 1 118 ? -14.741 -17.928 12.056 1.00 43.31 118 THR A C 1
ATOM 892 O O . THR A 1 118 ? -15.651 -17.876 11.233 1.00 43.31 118 THR A O 1
ATOM 895 N N . PHE A 1 119 ? -13.535 -18.430 11.789 1.00 45.94 119 PHE A N 1
ATOM 896 C CA . PHE A 1 119 ? -13.261 -19.362 10.694 1.00 45.94 119 PHE A CA 1
ATOM 897 C C . PHE A 1 119 ? -13.363 -20.802 11.201 1.00 45.94 119 PHE A C 1
ATOM 899 O O . PHE A 1 119 ? -12.925 -21.054 12.350 1.00 45.94 119 PHE A O 1
#

Foldseek 3Di:
DDDPDDPDDDDDDDDDDPPPPPPPPVDPPPPPQPDEQDANHFDDPVQHHPDPQWHQDPVLRGIAGQVHQCVVQCQQVQFDWDQDPPVRHTATDGHPQWDCPVHRRHTHHPPPCPPPPDD